Protein AF-A0A960E9S3-F1 (afdb_monomer)

St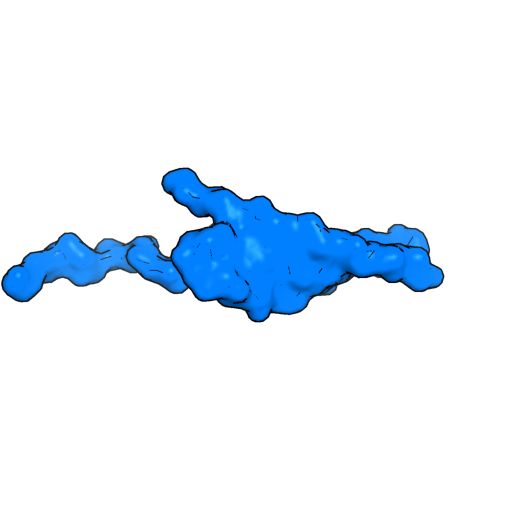ructure (mmCIF, N/CA/C/O backbone):
data_AF-A0A960E9S3-F1
#
_entry.id   AF-A0A960E9S3-F1
#
loop_
_atom_site.group_PDB
_atom_site.id
_atom_site.type_symbol
_atom_site.label_atom_id
_atom_si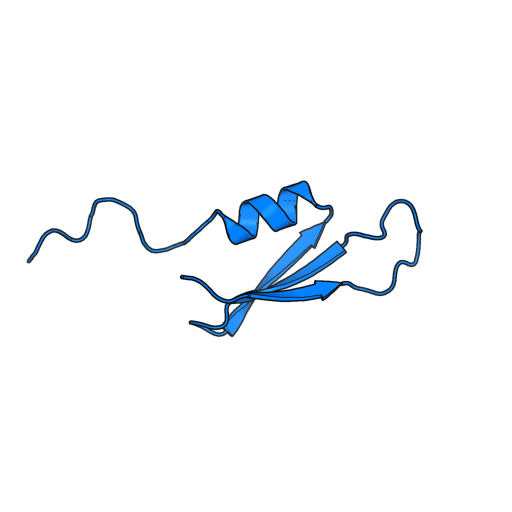te.label_alt_id
_atom_site.label_comp_id
_atom_site.label_asym_id
_atom_site.label_entity_id
_atom_site.label_seq_id
_atom_site.pdbx_PDB_ins_code
_atom_site.Cartn_x
_atom_site.Cartn_y
_atom_site.Cartn_z
_atom_site.occupancy
_atom_site.B_iso_or_equiv
_atom_site.auth_seq_id
_atom_site.auth_comp_id
_atom_site.auth_asym_id
_atom_site.auth_atom_id
_atom_site.pdbx_PDB_model_num
ATOM 1 N N . MET A 1 1 ? -1.635 2.135 16.930 1.00 65.88 1 MET A N 1
ATOM 2 C CA . MET A 1 1 ? -1.143 1.206 15.887 1.00 65.88 1 MET A CA 1
ATOM 3 C C . MET A 1 1 ? -2.171 1.220 14.770 1.00 65.88 1 MET A C 1
ATOM 5 O O . MET A 1 1 ? -3.340 1.024 15.074 1.00 65.88 1 MET A O 1
ATOM 9 N N . HIS A 1 2 ? -1.775 1.536 13.536 1.00 75.19 2 HIS A N 1
ATOM 10 C CA . HIS A 1 2 ? -2.699 1.648 12.403 1.00 75.19 2 HIS A CA 1
ATOM 11 C C . H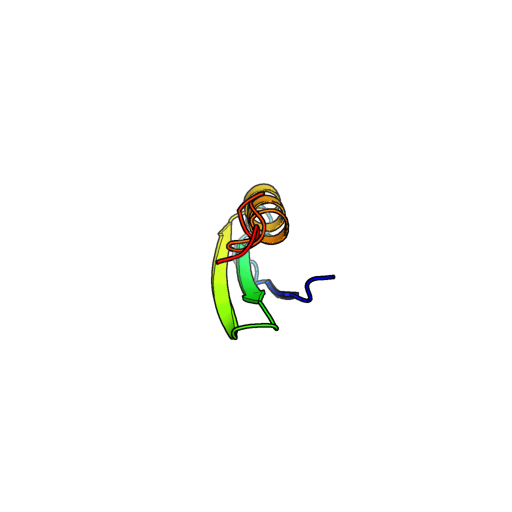IS A 1 2 ? -2.398 0.536 11.410 1.00 75.19 2 HIS A C 1
ATOM 13 O O . HIS A 1 2 ? -1.256 0.385 10.981 1.00 75.19 2 HIS A O 1
ATOM 19 N N . THR A 1 3 ? -3.413 -0.262 11.097 1.00 86.19 3 THR A N 1
ATOM 20 C CA . THR A 1 3 ? -3.290 -1.362 10.144 1.00 86.19 3 THR A CA 1
ATOM 21 C C . THR A 1 3 ? -3.731 -0.876 8.771 1.00 86.19 3 THR A C 1
ATOM 23 O O . THR A 1 3 ? -4.816 -0.305 8.620 1.00 86.19 3 THR A O 1
ATOM 26 N N . PHE A 1 4 ? -2.889 -1.135 7.778 1.00 87.94 4 PHE A N 1
ATOM 27 C CA . PHE A 1 4 ? -3.141 -0.837 6.376 1.00 87.94 4 PHE A CA 1
ATOM 28 C C . PHE A 1 4 ? -3.069 -2.126 5.567 1.00 87.94 4 PHE A C 1
ATOM 30 O O . PHE A 1 4 ? -2.277 -3.019 5.874 1.00 87.94 4 PHE A O 1
ATOM 37 N N . VAL A 1 5 ? -3.889 -2.208 4.527 1.00 91.44 5 VAL A N 1
ATOM 38 C CA . VAL A 1 5 ? -3.766 -3.213 3.474 1.00 91.44 5 VAL A CA 1
ATOM 39 C C . VAL A 1 5 ? -3.249 -2.493 2.239 1.00 91.44 5 VAL A C 1
ATOM 41 O O . VAL A 1 5 ? -3.871 -1.536 1.789 1.00 91.44 5 VAL A O 1
ATOM 44 N N . VAL A 1 6 ? -2.114 -2.937 1.705 1.00 90.25 6 VAL A N 1
ATOM 45 C CA . VAL A 1 6 ? -1.524 -2.375 0.485 1.00 90.25 6 VAL A CA 1
ATOM 46 C C . VAL A 1 6 ? -1.773 -3.348 -0.654 1.00 90.25 6 VAL A C 1
ATOM 48 O O . VAL A 1 6 ? -1.446 -4.531 -0.547 1.00 90.25 6 VAL A O 1
ATOM 51 N N . ARG A 1 7 ? -2.360 -2.856 -1.742 1.00 90.75 7 ARG A N 1
ATOM 52 C CA . ARG A 1 7 ? -2.526 -3.603 -2.988 1.00 90.75 7 ARG A CA 1
ATOM 53 C C . ARG A 1 7 ? -1.620 -2.977 -4.035 1.00 90.75 7 ARG A C 1
ATOM 55 O O . ARG A 1 7 ? -1.891 -1.864 -4.468 1.00 90.75 7 ARG A O 1
ATOM 62 N N . ILE A 1 8 ? -0.568 -3.691 -4.417 1.00 88.06 8 ILE A N 1
ATOM 63 C CA . ILE A 1 8 ? 0.331 -3.286 -5.500 1.00 88.06 8 ILE A CA 1
ATOM 64 C C . ILE A 1 8 ? -0.315 -3.726 -6.813 1.00 88.06 8 ILE A C 1
ATOM 66 O O . ILE A 1 8 ? -0.753 -4.877 -6.931 1.00 88.06 8 ILE A O 1
ATOM 70 N N . ALA A 1 9 ? -0.457 -2.798 -7.753 1.00 83.19 9 ALA A N 1
ATOM 71 C CA . ALA A 1 9 ? -0.973 -3.113 -9.074 1.00 83.19 9 ALA A CA 1
ATOM 72 C C . ALA A 1 9 ? 0.060 -3.942 -9.862 1.00 83.19 9 ALA A C 1
ATOM 74 O O . ALA A 1 9 ? 1.253 -3.899 -9.557 1.00 83.19 9 ALA A O 1
ATOM 75 N N . PRO A 1 10 ? -0.373 -4.743 -10.850 1.00 78.00 10 PRO A N 1
ATOM 76 C CA . PRO A 1 10 ? 0.563 -5.399 -11.751 1.00 78.00 10 PRO A CA 1
ATOM 77 C C . PRO A 1 10 ? 1.449 -4.339 -12.409 1.00 78.00 10 PRO A C 1
ATOM 79 O O . PRO A 1 10 ? 0.939 -3.375 -12.968 1.00 78.00 10 PRO A O 1
ATOM 82 N N . ALA A 1 11 ? 2.765 -4.509 -12.322 1.00 68.38 11 ALA A N 1
ATOM 83 C CA . ALA A 1 11 ? 3.698 -3.608 -12.975 1.00 68.38 11 ALA A CA 1
ATOM 84 C C . ALA A 1 11 ? 3.623 -3.825 -14.495 1.00 68.38 11 ALA A C 1
ATOM 86 O O . ALA A 1 11 ? 4.111 -4.842 -14.990 1.00 68.38 11 ALA A O 1
ATOM 87 N N . ASP A 1 12 ? 3.008 -2.893 -15.225 1.00 70.38 12 ASP A N 1
ATOM 88 C CA . ASP A 1 12 ? 3.121 -2.839 -16.690 1.00 70.38 12 ASP A CA 1
ATOM 89 C C . ASP A 1 12 ? 4.544 -2.416 -17.116 1.00 70.38 12 ASP A C 1
ATOM 91 O O . ASP A 1 12 ? 5.023 -2.814 -18.179 1.00 70.38 12 ASP A O 1
ATOM 95 N N . ASP A 1 13 ? 5.243 -1.675 -16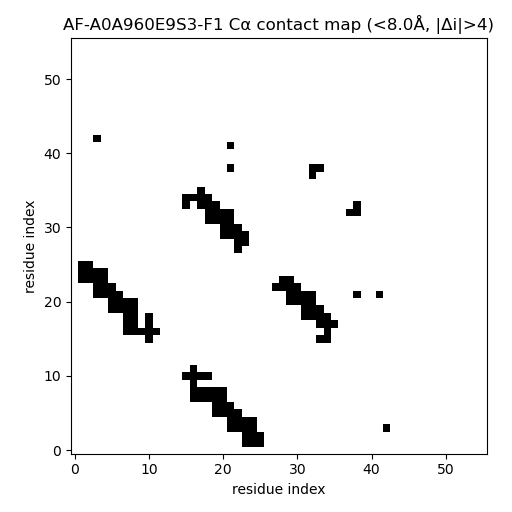.246 1.00 66.06 13 ASP A N 1
ATOM 96 C CA . ASP A 1 13 ? 6.637 -1.249 -16.376 1.00 66.06 13 ASP A CA 1
ATOM 97 C C . ASP A 1 13 ? 7.407 -1.572 -15.071 1.00 66.06 13 ASP A C 1
ATOM 99 O O . ASP A 1 13 ? 6.949 -1.190 -13.989 1.00 66.06 13 ASP A O 1
ATOM 103 N N . PRO A 1 14 ? 8.555 -2.284 -15.116 1.00 67.00 14 PRO A N 1
ATOM 104 C CA . PRO A 1 14 ? 9.363 -2.570 -13.927 1.00 67.00 14 PRO A CA 1
ATOM 105 C C . PRO A 1 14 ? 9.898 -1.315 -13.217 1.00 67.00 14 PRO A C 1
ATOM 107 O O . PRO A 1 14 ? 10.122 -1.375 -12.00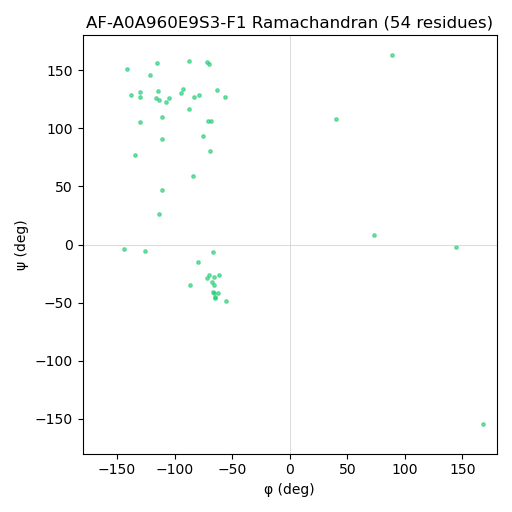4 1.00 67.00 14 PRO A O 1
ATOM 110 N N . ASP A 1 15 ? 10.069 -0.197 -13.927 1.00 70.25 15 ASP A N 1
ATOM 111 C CA . ASP A 1 15 ? 10.501 1.083 -13.354 1.00 70.25 15 ASP A CA 1
ATOM 112 C C . ASP A 1 15 ? 9.342 1.841 -12.669 1.00 70.25 15 ASP A C 1
ATOM 114 O O . ASP A 1 15 ? 9.586 2.721 -11.842 1.00 70.25 15 ASP A O 1
ATOM 118 N N . ASP A 1 16 ? 8.088 1.444 -12.923 1.00 68.88 16 ASP A N 1
ATOM 119 C CA . ASP A 1 16 ? 6.869 1.950 -12.268 1.00 68.88 16 ASP A CA 1
ATOM 120 C C . ASP A 1 16 ? 6.181 0.868 -11.409 1.00 68.88 16 ASP A C 1
ATOM 122 O O . ASP A 1 16 ? 4.979 0.886 -11.158 1.00 68.88 16 ASP A O 1
ATOM 126 N N . ALA A 1 17 ? 6.932 -0.121 -10.920 1.00 72.00 17 ALA A N 1
ATOM 127 C CA . ALA A 1 17 ? 6.364 -1.273 -10.209 1.00 72.00 17 ALA A CA 1
ATOM 128 C C . ALA A 1 17 ? 5.716 -0.949 -8.844 1.00 72.00 17 ALA A C 1
ATOM 130 O O . ALA A 1 17 ? 5.132 -1.829 -8.208 1.00 72.00 17 ALA A O 1
ATOM 131 N N . TRP A 1 18 ? 5.834 0.293 -8.368 1.00 81.12 18 TRP A N 1
ATOM 132 C CA . TRP A 1 18 ? 5.400 0.721 -7.037 1.00 81.12 18 TRP A CA 1
ATOM 133 C C . TRP A 1 18 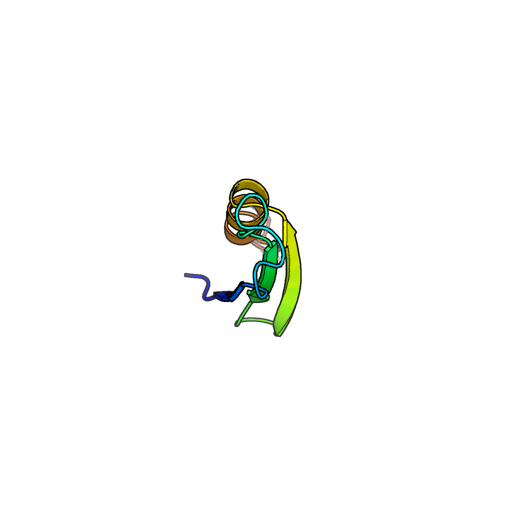? 4.193 1.653 -7.080 1.00 81.12 18 TRP A C 1
ATOM 135 O O . TRP A 1 18 ? 4.174 2.657 -6.377 1.00 81.12 18 TRP A O 1
ATOM 145 N N . HIS A 1 19 ? 3.165 1.318 -7.850 1.00 89.00 19 HIS A N 1
ATOM 146 C CA . HIS A 1 19 ? 1.871 1.995 -7.783 1.00 89.00 19 HIS A CA 1
ATOM 147 C C . HIS A 1 19 ? 0.773 1.045 -7.295 1.00 89.00 19 HIS A C 1
ATOM 149 O O . HIS A 1 19 ? 0.880 -0.187 -7.370 1.00 89.00 19 HIS A O 1
ATOM 155 N N . GLY A 1 20 ? -0.293 1.605 -6.736 1.00 92.19 20 GLY A N 1
ATOM 156 C CA . GLY A 1 20 ? -1.360 0.792 -6.177 1.00 92.19 20 GLY A CA 1
ATOM 157 C C . GLY A 1 20 ? -2.353 1.569 -5.335 1.00 92.19 20 GLY A C 1
ATOM 158 O O . GLY A 1 20 ? -2.551 2.766 -5.513 1.00 92.19 20 GLY A O 1
ATOM 159 N N . VAL A 1 21 ? -2.996 0.854 -4.413 1.00 92.56 21 VAL A N 1
ATOM 160 C CA . VAL A 1 21 ? -3.989 1.411 -3.490 1.00 92.56 21 VAL A CA 1
ATOM 161 C C . VAL A 1 21 ? -3.658 0.993 -2.064 1.00 92.56 21 VAL A C 1
ATOM 163 O O . VAL A 1 21 ? -3.435 -0.189 -1.778 1.00 92.56 21 VAL A O 1
ATOM 166 N N . VAL A 1 22 ? -3.657 1.963 -1.155 1.00 92.31 22 VAL A N 1
ATOM 167 C CA . VAL A 1 22 ? -3.672 1.740 0.289 1.00 92.31 22 VAL A CA 1
ATOM 168 C C . VAL A 1 22 ? -5.113 1.752 0.770 1.00 92.31 22 VAL A C 1
ATOM 170 O O . VAL A 1 22 ? -5.872 2.657 0.445 1.00 92.31 22 VAL A O 1
ATOM 173 N N . ARG A 1 23 ? -5.477 0.770 1.596 1.00 92.56 23 ARG A N 1
ATOM 174 C CA . ARG A 1 23 ? -6.726 0.776 2.354 1.00 92.56 23 ARG A CA 1
ATOM 175 C C . ARG A 1 23 ? -6.452 0.824 3.844 1.00 92.56 23 ARG A C 1
ATOM 177 O O . ARG A 1 23 ? -5.770 -0.052 4.386 1.00 92.56 23 ARG A O 1
ATOM 184 N N . ARG A 1 24 ? -7.039 1.794 4.536 1.00 90.06 24 ARG A N 1
ATOM 185 C CA . ARG A 1 24 ? -7.013 1.859 5.999 1.00 90.06 24 ARG A CA 1
ATOM 186 C C . ARG A 1 24 ? -8.039 0.885 6.578 1.00 90.06 24 ARG A C 1
ATOM 188 O O . ARG A 1 24 ? -9.204 0.886 6.198 1.00 90.06 24 ARG A O 1
ATOM 195 N N . VAL A 1 25 ? -7.619 0.037 7.518 1.00 88.31 25 VAL A N 1
ATOM 196 C CA . VAL A 1 25 ? -8.519 -0.969 8.119 1.00 88.31 25 VAL A CA 1
ATOM 197 C C . VAL A 1 25 ? -9.556 -0.336 9.053 1.00 88.31 25 VAL A C 1
ATOM 199 O O . VAL A 1 25 ? -10.644 -0.878 9.199 1.00 88.31 25 VAL A O 1
ATOM 202 N N . ALA A 1 26 ? -9.228 0.802 9.670 1.00 86.25 26 ALA A N 1
ATOM 203 C CA . ALA A 1 26 ? -10.070 1.455 10.673 1.00 86.25 26 ALA A CA 1
ATOM 204 C C . ALA A 1 26 ? -11.399 2.001 10.120 1.00 86.25 26 ALA A C 1
ATOM 206 O O . ALA A 1 26 ? -12.421 1.877 10.785 1.00 86.25 26 ALA A O 1
ATOM 207 N N . ASP A 1 27 ? -11.384 2.597 8.929 1.00 86.69 27 ASP A N 1
ATOM 208 C CA . ASP A 1 27 ? -12.540 3.260 8.305 1.00 86.69 27 ASP A CA 1
ATOM 209 C C . ASP A 1 27 ? -12.838 2.736 6.890 1.00 86.69 27 ASP A C 1
ATOM 211 O O . ASP A 1 27 ? -13.842 3.109 6.288 1.00 86.69 27 ASP A O 1
ATOM 215 N N . GLY A 1 28 ? -11.988 1.853 6.359 1.00 88.50 28 GLY A N 1
ATOM 216 C CA . GLY A 1 28 ? -12.109 1.341 5.001 1.00 88.50 28 GLY A CA 1
ATOM 217 C C . GLY A 1 28 ? -11.736 2.355 3.921 1.00 88.50 28 GLY A C 1
ATOM 218 O O . GLY A 1 28 ? -11.960 2.052 2.752 1.00 88.50 28 GLY A O 1
ATOM 219 N N . HIS A 1 29 ? -11.181 3.521 4.274 1.00 88.75 29 HIS A N 1
ATOM 220 C CA . HIS A 1 29 ? -10.785 4.534 3.301 1.00 88.75 29 HIS A CA 1
ATOM 221 C C . HIS A 1 29 ? -9.684 4.002 2.377 1.00 88.75 29 HIS A C 1
ATOM 223 O O . HIS A 1 29 ? -8.708 3.409 2.849 1.00 88.75 29 HIS A O 1
ATOM 229 N N . GLU A 1 30 ? -9.858 4.216 1.074 1.00 92.75 30 GLU A N 1
ATOM 230 C CA . GLU A 1 30 ? -8.940 3.791 0.020 1.00 92.75 30 GLU A CA 1
ATOM 231 C C . GLU A 1 30 ? -8.329 5.009 -0.670 1.00 92.75 30 GLU A C 1
ATOM 233 O O . GLU A 1 30 ? -9.052 5.922 -1.068 1.00 92.75 30 GLU A O 1
ATOM 238 N N . GLU A 1 31 ? -7.008 4.998 -0.829 1.00 92.81 31 GLU A N 1
ATOM 239 C CA . GLU A 1 31 ? -6.249 6.083 -1.448 1.00 92.81 31 GLU A CA 1
ATOM 240 C C . GLU A 1 31 ? -5.176 5.500 -2.387 1.00 92.81 31 GLU A C 1
ATOM 242 O O . GLU A 1 31 ? -4.457 4.572 -1.988 1.00 92.81 31 GLU A O 1
ATOM 247 N N . PRO A 1 32 ? -5.095 5.960 -3.650 1.00 92.25 32 PRO A N 1
ATOM 248 C CA . PRO A 1 32 ? -4.071 5.505 -4.582 1.00 92.25 32 PRO A CA 1
ATOM 249 C C . PRO A 1 32 ? -2.691 6.065 -4.212 1.00 92.25 32 PRO A C 1
ATOM 251 O O . PRO A 1 32 ? -2.596 7.099 -3.562 1.00 92.25 32 PRO A O 1
ATOM 254 N N . PHE A 1 33 ? -1.625 5.395 -4.650 1.00 91.44 33 PHE A N 1
ATOM 255 C CA . PHE A 1 33 ? -0.250 5.889 -4.539 1.00 91.44 33 PHE A CA 1
ATOM 256 C C . PHE A 1 33 ? 0.568 5.545 -5.786 1.00 91.44 33 PHE A C 1
ATOM 258 O O . PHE A 1 33 ? 0.331 4.508 -6.413 1.00 91.44 33 PHE A O 1
ATOM 265 N N . HIS A 1 34 ? 1.559 6.380 -6.094 1.00 90.62 34 HIS A N 1
ATOM 266 C CA . HIS A 1 34 ? 2.526 6.220 -7.175 1.00 90.62 34 HIS A CA 1
ATOM 267 C C . HIS A 1 34 ? 3.939 6.426 -6.620 1.00 90.62 34 HIS A C 1
ATOM 269 O O . HIS A 1 34 ? 4.384 7.5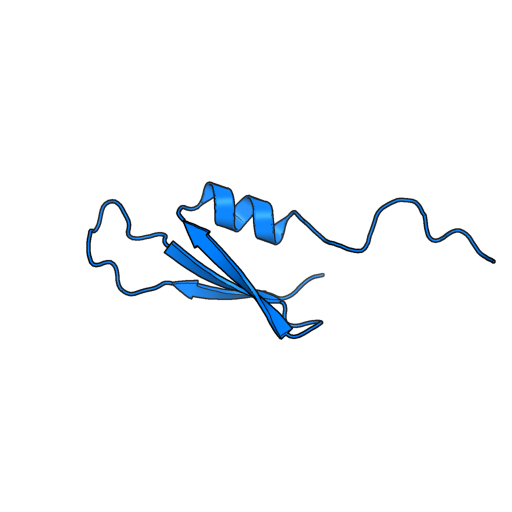30 -6.308 1.00 90.62 34 HIS A O 1
ATOM 275 N N . GLY A 1 35 ? 4.659 5.324 -6.479 1.00 88.75 35 GLY A N 1
ATOM 276 C CA . GLY A 1 35 ? 5.979 5.275 -5.875 1.00 88.75 35 GLY A CA 1
ATOM 277 C C . GLY A 1 35 ? 5.961 5.068 -4.358 1.00 88.75 35 GLY A C 1
ATOM 278 O O . GLY A 1 35 ? 4.971 5.263 -3.646 1.00 88.75 35 GLY A O 1
ATOM 279 N N . VAL A 1 36 ? 7.124 4.663 -3.848 1.00 87.81 36 VAL A N 1
ATOM 280 C CA . VAL A 1 36 ? 7.332 4.342 -2.427 1.00 87.81 36 VAL A CA 1
ATOM 281 C C . VAL A 1 36 ? 7.177 5.574 -1.532 1.00 87.81 36 VAL A C 1
ATOM 283 O O . VAL A 1 36 ? 6.668 5.459 -0.417 1.00 87.81 36 VAL A O 1
ATOM 286 N N . ASP A 1 37 ? 7.583 6.753 -1.998 1.00 90.25 37 ASP A N 1
ATOM 287 C CA . ASP A 1 37 ? 7.520 7.975 -1.194 1.00 90.25 37 ASP A CA 1
ATOM 288 C C . ASP A 1 37 ? 6.079 8.391 -0.882 1.00 90.25 37 ASP A C 1
ATOM 290 O O . ASP A 1 37 ? 5.776 8.728 0.267 1.00 90.25 37 ASP A O 1
ATOM 294 N N . GLU A 1 38 ? 5.181 8.298 -1.869 1.00 90.12 38 GLU A N 1
ATOM 295 C CA . GLU A 1 38 ? 3.754 8.579 -1.690 1.00 90.12 38 GLU A CA 1
ATOM 296 C C . GLU A 1 38 ? 3.119 7.559 -0.737 1.00 90.12 38 GLU A C 1
ATOM 298 O O . GLU A 1 38 ? 2.469 7.945 0.234 1.00 90.12 38 GLU A O 1
ATOM 303 N N . LEU A 1 39 ? 3.417 6.265 -0.903 1.00 88.62 39 LEU A N 1
ATOM 304 C CA . LEU A 1 39 ? 2.968 5.219 0.022 1.00 88.62 39 LEU A CA 1
ATOM 305 C C . LEU A 1 39 ? 3.392 5.508 1.472 1.00 88.62 39 LEU A C 1
ATOM 307 O O . LEU A 1 39 ? 2.582 5.441 2.402 1.00 88.62 39 LEU A O 1
ATOM 311 N N . LEU A 1 40 ? 4.664 5.849 1.682 1.00 88.75 40 LEU A N 1
ATOM 312 C CA . LEU A 1 40 ? 5.178 6.168 3.011 1.00 88.75 40 LEU A CA 1
ATOM 313 C C . LEU A 1 40 ? 4.574 7.460 3.566 1.00 88.75 40 LEU A C 1
ATOM 315 O O . LEU A 1 40 ? 4.441 7.588 4.786 1.00 88.75 40 LEU A O 1
ATOM 319 N N . ALA A 1 41 ? 4.250 8.436 2.717 1.00 89.94 41 ALA A N 1
ATOM 320 C CA . ALA A 1 41 ? 3.541 9.639 3.133 1.00 89.94 41 ALA A CA 1
ATOM 321 C C . ALA A 1 41 ? 2.128 9.290 3.620 1.00 89.94 41 ALA A C 1
ATOM 323 O O . ALA A 1 41 ? 1.773 9.694 4.724 1.00 89.94 41 ALA A O 1
ATOM 324 N N . LEU A 1 42 ? 1.382 8.455 2.892 1.00 88.06 42 LEU A N 1
ATOM 325 C CA . LEU A 1 42 ? 0.034 8.004 3.270 1.00 88.06 42 LEU A CA 1
ATOM 326 C C . LEU A 1 42 ? 0.010 7.208 4.578 1.00 88.06 42 LEU A C 1
ATOM 328 O O . LEU A 1 42 ? -0.841 7.426 5.439 1.00 88.06 42 LEU A O 1
ATOM 332 N N . MET A 1 43 ? 0.980 6.316 4.783 1.00 83.75 43 MET A N 1
ATOM 333 C CA . MET A 1 43 ? 1.081 5.553 6.034 1.00 83.75 43 MET A CA 1
ATOM 334 C C . MET A 1 43 ? 1.406 6.446 7.247 1.00 83.75 43 MET A C 1
ATOM 336 O O . MET A 1 43 ? 1.032 6.114 8.378 1.00 83.75 43 MET A O 1
ATOM 340 N N . ARG A 1 44 ? 2.096 7.576 7.024 1.00 85.94 44 ARG A N 1
ATOM 341 C CA . ARG A 1 44 ? 2.445 8.577 8.050 1.00 85.94 44 ARG A CA 1
ATOM 342 C C . ARG A 1 44 ? 1.337 9.612 8.265 1.00 85.94 44 ARG A C 1
ATOM 344 O O . ARG A 1 44 ? 1.137 10.054 9.396 1.00 85.94 44 ARG A O 1
ATOM 351 N N . ALA A 1 45 ? 0.620 9.983 7.209 1.00 75.62 45 ALA A N 1
ATOM 352 C CA . ALA A 1 45 ? -0.466 10.949 7.221 1.00 75.62 45 ALA A CA 1
ATOM 353 C C . ALA A 1 45 ? -1.729 10.321 7.832 1.00 75.62 45 ALA A C 1
ATOM 355 O O . ALA A 1 45 ? -2.545 9.649 7.203 1.00 75.62 45 ALA A O 1
ATOM 356 N N . GLN A 1 46 ? -1.886 10.529 9.131 1.00 66.81 46 GLN A N 1
ATOM 357 C CA . GLN A 1 46 ? -3.115 10.237 9.854 1.00 66.81 46 GLN A CA 1
ATOM 358 C C . GLN A 1 46 ? -4.035 11.472 9.779 1.00 66.81 46 GLN A C 1
ATOM 360 O O . GLN A 1 46 ? -3.687 12.488 10.382 1.00 66.81 46 GLN A O 1
ATOM 365 N N . PRO A 1 47 ? -5.234 11.433 9.168 1.00 57.19 47 PRO A N 1
ATOM 366 C CA . PRO A 1 47 ? -6.323 12.264 9.649 1.00 57.19 47 PRO A CA 1
ATOM 367 C C . PRO A 1 47 ? -6.732 11.701 11.018 1.00 57.19 47 PRO A C 1
ATOM 369 O O . PRO A 1 47 ? -7.297 10.611 11.090 1.00 57.19 47 PRO A O 1
ATOM 372 N N . GLY A 1 48 ? -6.377 12.393 12.110 1.00 55.78 48 GLY A N 1
ATOM 373 C CA . GLY A 1 48 ? -6.977 12.110 13.422 1.00 55.78 48 GLY A CA 1
ATOM 374 C C . GLY A 1 48 ? -6.133 12.231 14.694 1.00 55.78 48 GLY A C 1
ATOM 375 O O . GLY A 1 48 ? -6.705 12.048 15.758 1.00 55.78 48 GLY A O 1
ATOM 376 N N . ILE A 1 49 ? -4.834 12.556 14.665 1.00 48.44 49 ILE A N 1
ATOM 377 C CA . ILE A 1 49 ? -4.115 12.936 15.903 1.00 48.44 49 ILE A CA 1
ATOM 378 C C . ILE A 1 49 ? -3.262 14.181 15.646 1.00 48.44 49 ILE A C 1
ATOM 380 O O . ILE A 1 49 ? -2.048 14.117 15.481 1.00 48.44 49 ILE A O 1
ATOM 384 N N . GLY A 1 50 ? -3.926 15.336 15.600 1.00 39.09 50 GLY A N 1
ATOM 385 C CA . GLY A 1 50 ? -3.315 16.597 16.022 1.00 39.09 50 GLY A CA 1
ATOM 386 C C . GLY A 1 50 ? -3.537 16.787 17.531 1.00 39.09 50 GLY A C 1
ATOM 387 O O . GLY A 1 50 ? -4.470 16.191 18.077 1.00 39.09 50 GLY A O 1
ATOM 388 N N . PRO A 1 51 ? -2.724 17.594 18.235 1.00 40.06 51 PRO A N 1
ATOM 389 C CA . PRO A 1 51 ? -2.949 17.929 19.641 1.00 40.06 51 PRO A CA 1
ATOM 390 C C . PRO A 1 51 ? -4.191 18.828 19.768 1.00 40.06 51 PRO A C 1
ATOM 392 O O . PRO A 1 51 ? -4.089 20.048 19.830 1.00 40.06 51 PRO A O 1
ATOM 395 N N . GLY A 1 52 ? -5.374 18.218 19.743 1.00 42.00 52 GLY A N 1
ATOM 396 C CA . GLY A 1 52 ? -6.665 18.906 19.806 1.00 42.00 52 GLY A CA 1
ATOM 397 C C . GLY A 1 52 ? -7.743 18.157 20.589 1.00 42.00 52 GLY A C 1
ATOM 398 O O . GLY A 1 52 ? -8.806 18.719 20.813 1.00 42.00 52 GLY A O 1
ATOM 399 N N . ASP A 1 53 ? -7.472 16.941 21.072 1.00 50.03 53 ASP A N 1
ATOM 400 C CA . ASP A 1 53 ? -8.387 16.209 21.959 1.00 50.03 53 ASP A CA 1
ATOM 401 C C . ASP A 1 53 ? -8.195 16.639 23.430 1.00 50.03 53 ASP A C 1
ATOM 403 O O . ASP A 1 53 ? -7.828 15.865 24.312 1.00 50.03 53 ASP A O 1
ATOM 407 N N . GLN A 1 5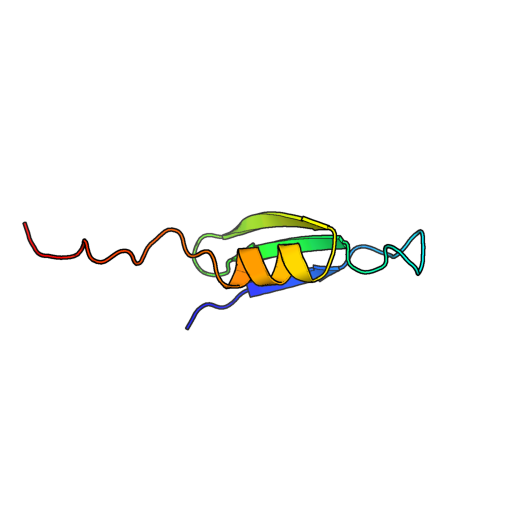4 ? -8.388 17.935 23.694 1.00 47.12 54 GLN A N 1
ATOM 408 C CA . GLN A 1 54 ? -8.594 18.465 25.042 1.00 47.12 54 GLN A CA 1
ATOM 409 C C . GLN A 1 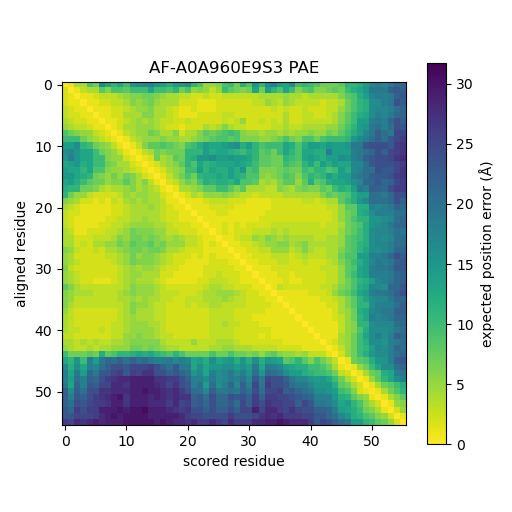54 ? -10.041 18.951 25.157 1.00 47.12 54 GLN A C 1
ATOM 411 O O . GLN A 1 54 ? -10.339 20.098 24.854 1.00 47.12 54 GLN A O 1
ATOM 416 N N . ARG A 1 55 ? -10.902 18.029 25.602 1.00 44.38 55 ARG A N 1
ATOM 417 C CA . ARG A 1 55 ? -12.096 18.230 26.445 1.00 44.38 55 ARG A CA 1
ATOM 418 C C . ARG A 1 55 ? -12.980 19.457 26.155 1.00 44.38 55 ARG A C 1
ATOM 420 O O . ARG A 1 55 ? -12.668 20.568 26.578 1.00 44.38 55 ARG A O 1
ATOM 427 N N . ALA A 1 56 ? -14.156 19.185 25.589 1.00 41.16 56 ALA A N 1
ATOM 428 C CA . ALA A 1 56 ? -15.396 19.850 25.998 1.00 41.16 56 ALA A CA 1
ATOM 429 C C . ALA A 1 56 ? -16.029 19.075 27.165 1.00 41.16 56 ALA A C 1
ATOM 431 O O . ALA A 1 56 ? -15.828 17.837 27.213 1.00 41.16 56 ALA A O 1
#

Foldseek 3Di:
DWDKDWDFDPPPDPVFRRWGWIATPVPRDIDTDTDPVRVVVVVVDDPPDDPPPDDD

Nearest PDB structures (foldseek):
  6hls-assembly1_I  TM=6.677E-01  e=5.106E+00  Saccharomyces cerevisiae S288C
  3oyi-assembly1_B  TM=4.603E-01  e=1.391E+00  Human spumaretrovirus
  7d8k-assembly1_A  TM=3.134E-01  e=5.780E+00  Arabidopsis thaliana

Secondary structure (DSSP, 8-state):
---EEEEEPP-SSGGGTTEEEEEETTT--EEEEESHHHHHHHHH--TT-STT----

Mean predicted aligned error: 9.06 Å

Sequence (56 aa):
MHTFVVRIAPADDPDDAWHGVVRRVADGHEEPFHGVDELLALMRAQPGIGPGDQRA

Solvent-accessible surface area (backbone atoms only — not comparable to full-atom values): 3650 Å² total; per-residue (Å²): 140,85,60,70,49,75,45,71,45,85,53,93,42,84,92,60,43,48,28,36,38,41,30,37,67,89,81,62,53,71,46,75,33,70,36,67,68,46,46,55,45,55,77,66,59,64,94,83,78,69,104,67,90,72,78,133

Radius of gyration: 14.19 Å; Cα contacts (8 Å, |Δi|>4): 70; chains: 1; bounding box: 26×25×43 Å

pLDDT: mean 77.46, std 16.67, range [39.09, 92.81]